Protein AF-A0A5S6Q7Q4-F1 (afdb_monomer_lite)

Structure (mmCIF, N/CA/C/O backbone):
data_AF-A0A5S6Q7Q4-F1
#
_entry.id   AF-A0A5S6Q7Q4-F1
#
loop_
_atom_site.group_PDB
_atom_site.id
_atom_site.type_symbol
_atom_site.label_atom_id
_atom_site.label_alt_id
_atom_site.label_comp_id
_atom_site.label_asym_id
_atom_site.label_entity_id
_atom_site.label_seq_id
_atom_site.pdbx_PDB_ins_code
_atom_site.Cartn_x
_atom_site.Cartn_y
_atom_site.Cartn_z
_atom_site.occupancy
_atom_site.B_iso_or_equiv
_atom_site.auth_seq_id
_atom_site.auth_comp_id
_atom_site.auth_asym_id
_atom_site.auth_atom_id
_atom_site.pdbx_PDB_model_num
ATOM 1 N N . MET A 1 1 ? -24.186 -14.825 -3.929 1.00 63.34 1 MET A N 1
ATOM 2 C CA . MET A 1 1 ? -23.427 -14.057 -2.918 1.00 63.34 1 MET A CA 1
ATOM 3 C C . MET A 1 1 ? -23.722 -12.587 -3.146 1.00 63.34 1 MET A C 1
ATOM 5 O O . MET A 1 1 ? -23.892 -12.239 -4.309 1.00 63.34 1 MET A O 1
ATOM 9 N N . PRO A 1 2 ? -23.831 -11.762 -2.094 1.00 78.62 2 PRO A N 1
ATOM 10 C CA . PRO A 1 2 ? -23.872 -10.313 -2.265 1.00 78.62 2 PRO A CA 1
ATOM 11 C C . PRO A 1 2 ? -22.585 -9.829 -2.940 1.00 78.62 2 PRO A C 1
ATOM 13 O O . PRO A 1 2 ? -21.541 -10.480 -2.821 1.00 78.62 2 PRO A O 1
ATOM 16 N N . ASP A 1 3 ? -22.673 -8.709 -3.651 1.00 76.44 3 ASP A N 1
ATOM 17 C CA . ASP A 1 3 ? -21.505 -8.102 -4.279 1.00 76.44 3 ASP A CA 1
ATOM 18 C C . ASP A 1 3 ? -20.450 -7.745 -3.222 1.00 76.44 3 ASP A C 1
ATOM 20 O O . ASP A 1 3 ? -20.797 -7.302 -2.118 1.00 76.44 3 ASP A O 1
ATOM 24 N N . PRO A 1 4 ? -19.155 -7.952 -3.520 1.00 81.62 4 PRO A N 1
ATOM 25 C CA . PRO A 1 4 ? -18.103 -7.597 -2.588 1.00 81.62 4 PRO A CA 1
ATOM 26 C C . PRO A 1 4 ? -18.092 -6.076 -2.368 1.00 81.62 4 PRO A C 1
ATOM 28 O O . PRO A 1 4 ? -18.316 -5.314 -3.311 1.00 81.62 4 PRO A O 1
ATOM 31 N N . PRO A 1 5 ? -17.760 -5.611 -1.149 1.00 83.50 5 PRO A N 1
ATOM 32 C CA . PRO A 1 5 ? -17.774 -4.185 -0.809 1.00 83.50 5 PRO A CA 1
ATOM 33 C C . PRO A 1 5 ? -16.762 -3.363 -1.619 1.00 83.50 5 PRO A C 1
ATOM 35 O O . PRO A 1 5 ? -16.881 -2.143 -1.708 1.00 83.50 5 PRO A O 1
ATOM 38 N N . ILE A 1 6 ? -15.766 -4.023 -2.217 1.00 89.88 6 ILE A N 1
ATOM 39 C CA . ILE A 1 6 ? -14.862 -3.429 -3.191 1.00 89.88 6 ILE A CA 1
ATOM 40 C C . ILE A 1 6 ? -14.497 -4.440 -4.277 1.00 89.88 6 ILE A C 1
ATOM 42 O O . ILE A 1 6 ? -14.261 -5.620 -4.014 1.00 89.88 6 ILE A O 1
ATOM 46 N N . THR A 1 7 ? -14.427 -3.960 -5.513 1.00 92.69 7 THR A N 1
ATOM 47 C CA . THR A 1 7 ? -14.045 -4.746 -6.687 1.00 92.69 7 THR A CA 1
ATOM 48 C C . THR A 1 7 ? -12.590 -4.494 -7.079 1.00 92.69 7 THR A C 1
ATOM 50 O O . THR A 1 7 ? -12.050 -3.406 -6.878 1.00 92.69 7 THR A O 1
ATOM 53 N N . ALA A 1 8 ? -11.957 -5.477 -7.726 1.00 91.81 8 ALA A N 1
ATOM 54 C CA 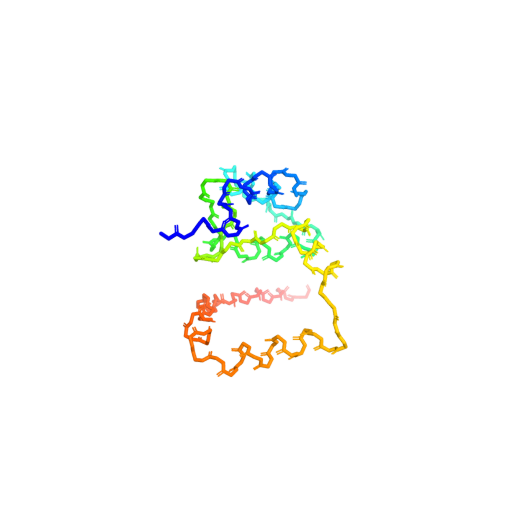. ALA A 1 8 ? -10.597 -5.321 -8.255 1.00 91.81 8 ALA A CA 1
ATOM 55 C C . ALA A 1 8 ? -10.475 -4.144 -9.241 1.00 91.81 8 ALA A C 1
ATOM 57 O O . ALA A 1 8 ? -9.444 -3.485 -9.290 1.00 91.81 8 ALA A O 1
ATOM 58 N N . ARG A 1 9 ? -11.546 -3.838 -9.987 1.00 94.50 9 ARG A N 1
ATOM 59 C CA . ARG A 1 9 ? -11.593 -2.682 -10.889 1.00 94.50 9 ARG A CA 1
ATOM 60 C C . ARG A 1 9 ? -11.474 -1.362 -10.127 1.00 94.50 9 ARG A C 1
ATOM 62 O O . ARG A 1 9 ? -10.659 -0.533 -10.495 1.00 94.50 9 ARG A O 1
ATOM 69 N N . GLN A 1 10 ? -12.220 -1.203 -9.033 1.00 94.50 10 GLN A N 1
ATOM 70 C CA . GLN A 1 10 ? -12.115 -0.004 -8.195 1.00 94.50 10 GLN A CA 1
ATOM 71 C C . GLN A 1 10 ? -10.708 0.159 -7.610 1.00 94.50 10 GLN A C 1
ATOM 73 O O . GLN A 1 10 ? -10.203 1.274 -7.532 1.00 94.50 10 GLN A O 1
ATOM 78 N N . ILE A 1 11 ? -10.055 -0.943 -7.228 1.00 95.00 11 ILE A N 1
ATOM 79 C CA . ILE A 1 11 ? -8.670 -0.900 -6.743 1.00 95.00 11 ILE A CA 1
ATOM 80 C C . ILE A 1 11 ? -7.716 -0.476 -7.861 1.00 95.00 11 ILE A C 1
ATOM 82 O O . ILE A 1 11 ? -6.856 0.366 -7.619 1.00 95.00 11 ILE A O 1
ATOM 86 N N . ALA A 1 12 ? -7.870 -1.017 -9.070 1.00 95.50 12 ALA A N 1
ATOM 87 C CA . ALA A 1 12 ? -7.070 -0.629 -10.229 1.00 95.50 12 ALA A CA 1
ATOM 88 C C . ALA A 1 12 ? -7.206 0.871 -10.539 1.00 95.50 12 ALA A C 1
ATOM 90 O O . ALA A 1 12 ? -6.200 1.569 -10.625 1.00 95.50 12 ALA A O 1
ATOM 91 N N . ASP A 1 13 ? -8.438 1.386 -10.587 1.00 96.12 13 ASP A N 1
ATOM 92 C CA . ASP A 1 13 ? -8.704 2.805 -10.853 1.00 96.12 13 ASP A CA 1
ATOM 93 C C . ASP A 1 13 ? -8.062 3.713 -9.784 1.00 96.12 13 ASP A C 1
ATOM 95 O O . ASP A 1 13 ? -7.559 4.797 -10.085 1.00 96.12 13 ASP A O 1
ATOM 99 N N . LEU A 1 14 ? -8.065 3.275 -8.519 1.00 95.69 14 LEU A N 1
ATOM 100 C CA . LEU A 1 14 ? -7.430 3.988 -7.406 1.00 95.69 14 LEU A CA 1
ATOM 101 C C . LEU A 1 14 ? -5.905 3.833 -7.392 1.00 95.69 14 LEU A C 1
ATOM 103 O O . LEU A 1 14 ? -5.219 4.725 -6.902 1.00 95.69 14 LEU A O 1
ATOM 107 N N . THR A 1 15 ? -5.382 2.731 -7.927 1.00 96.00 15 THR A N 1
ATOM 108 C CA . THR A 1 15 ? -3.943 2.487 -8.101 1.00 96.00 15 THR A CA 1
ATOM 109 C C . THR A 1 15 ? -3.367 3.430 -9.152 1.00 96.00 15 THR A C 1
ATOM 111 O O . THR A 1 15 ? -2.308 4.006 -8.925 1.00 96.00 15 THR A O 1
ATOM 114 N N . ASP A 1 16 ? -4.088 3.666 -10.251 1.00 94.88 16 ASP A N 1
ATOM 115 C CA . ASP A 1 16 ? -3.679 4.621 -11.292 1.00 94.88 16 ASP A CA 1
ATOM 116 C C . ASP A 1 16 ? -3.646 6.070 -10.796 1.00 94.88 16 ASP A C 1
ATOM 118 O O . ASP A 1 16 ? -2.833 6.875 -11.246 1.00 94.88 16 ASP A O 1
ATOM 122 N N . GLN A 1 17 ? -4.520 6.403 -9.848 1.00 94.50 17 GLN A N 1
ATOM 123 C CA . GLN A 1 17 ? -4.556 7.720 -9.209 1.00 94.50 17 GLN A CA 1
ATOM 124 C C . GLN A 1 17 ? -3.505 7.869 -8.097 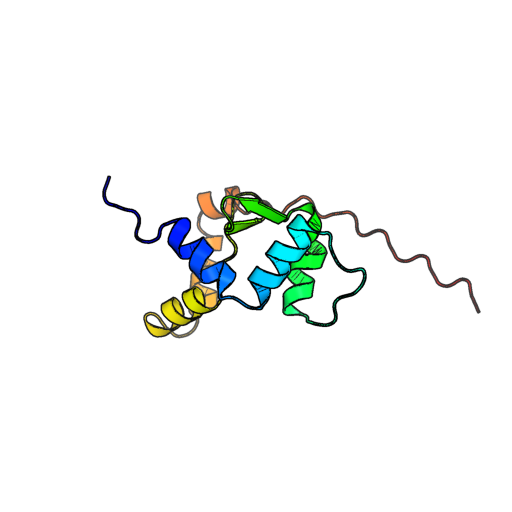1.00 94.50 17 GLN A C 1
ATOM 126 O O . GLN A 1 17 ? -3.253 8.986 -7.643 1.00 94.50 17 GLN A O 1
ATOM 131 N N . ASP A 1 18 ? -2.912 6.769 -7.626 1.00 95.31 18 ASP A N 1
ATOM 132 C CA . ASP A 1 18 ? -1.937 6.776 -6.541 1.00 95.31 18 ASP A CA 1
ATOM 133 C C . ASP A 1 18 ? -0.526 7.053 -7.095 1.00 95.31 18 ASP A C 1
ATOM 135 O O . ASP A 1 18 ? -0.000 6.258 -7.877 1.00 95.31 18 ASP A O 1
ATOM 139 N N . PRO A 1 19 ? 0.140 8.151 -6.691 1.00 93.00 19 PRO A N 1
ATOM 140 C CA . PRO A 1 19 ? 1.427 8.543 -7.265 1.00 93.00 19 PRO A CA 1
ATOM 141 C C . PRO A 1 19 ? 2.557 7.546 -6.975 1.00 93.00 19 PRO A C 1
ATOM 143 O O . PRO A 1 19 ? 3.533 7.491 -7.727 1.00 93.00 19 PRO A O 1
ATOM 146 N N . ILE A 1 20 ? 2.454 6.771 -5.893 1.00 93.62 20 ILE A N 1
ATOM 147 C CA . ILE A 1 20 ? 3.445 5.767 -5.506 1.00 93.62 20 ILE A CA 1
ATOM 148 C C . ILE A 1 20 ? 3.163 4.485 -6.278 1.00 93.62 20 ILE A C 1
ATOM 150 O O . ILE A 1 20 ? 4.047 3.982 -6.975 1.00 93.62 20 ILE A O 1
ATOM 154 N N . LEU A 1 21 ? 1.933 3.971 -6.198 1.00 94.31 21 LEU A N 1
ATOM 155 C CA . LEU A 1 21 ? 1.600 2.697 -6.828 1.00 94.31 21 LEU A CA 1
ATOM 156 C C . LEU A 1 21 ? 1.634 2.781 -8.355 1.00 94.31 21 LEU A C 1
ATOM 158 O O . LEU A 1 21 ? 2.125 1.845 -8.974 1.00 94.31 21 LEU A O 1
ATOM 162 N N . TYR A 1 22 ? 1.252 3.909 -8.958 1.00 94.12 22 TYR A N 1
ATOM 163 C CA . TYR A 1 22 ? 1.409 4.136 -10.397 1.00 94.12 22 TYR A CA 1
ATOM 164 C C . TYR A 1 22 ? 2.880 4.075 -10.855 1.00 94.12 22 TYR A C 1
ATOM 166 O O . TYR A 1 22 ? 3.203 3.606 -11.950 1.00 94.12 22 TYR A O 1
ATOM 174 N N . ARG A 1 23 ? 3.826 4.538 -10.029 1.00 93.75 23 ARG A N 1
ATOM 175 C CA . ARG A 1 23 ? 5.261 4.393 -10.339 1.00 93.75 23 ARG A CA 1
ATOM 176 C C . ARG A 1 23 ? 5.701 2.941 -10.219 1.00 93.75 23 ARG A C 1
ATOM 178 O O . ARG A 1 23 ? 6.405 2.448 -11.096 1.00 93.75 23 ARG A O 1
ATOM 185 N N . VAL A 1 24 ? 5.250 2.256 -9.169 1.00 93.44 24 VAL A N 1
ATOM 186 C CA . VAL A 1 24 ? 5.536 0.833 -8.953 1.00 93.44 24 VAL A CA 1
ATOM 187 C C . VAL A 1 24 ? 4.983 -0.017 -10.099 1.00 93.44 24 VAL A C 1
ATOM 189 O O . VAL A 1 24 ? 5.702 -0.883 -10.591 1.00 93.44 24 VAL A O 1
ATOM 192 N N . THR A 1 25 ? 3.767 0.252 -10.591 1.00 94.25 25 THR A N 1
ATOM 193 C CA . THR A 1 25 ? 3.205 -0.475 -11.740 1.00 94.25 25 THR A CA 1
ATOM 194 C C . THR A 1 25 ? 4.046 -0.267 -12.997 1.00 94.25 25 THR A C 1
ATOM 196 O O . THR A 1 25 ? 4.399 -1.228 -13.680 1.00 94.25 25 THR A O 1
ATOM 199 N N . ASN A 1 26 ? 4.451 0.975 -13.273 1.00 93.19 26 ASN A N 1
ATOM 200 C CA . ASN A 1 26 ? 5.339 1.277 -14.393 1.00 93.19 26 ASN A CA 1
ATOM 201 C C . ASN A 1 26 ? 6.684 0.538 -14.302 1.00 93.19 26 ASN A C 1
ATOM 203 O O . ASN A 1 26 ? 7.151 0.015 -15.313 1.00 93.19 26 ASN A O 1
ATOM 207 N N . TRP A 1 27 ? 7.303 0.478 -13.121 1.00 93.06 27 TRP A N 1
ATOM 208 C CA . TRP A 1 27 ? 8.581 -0.217 -12.922 1.00 93.06 27 TRP A CA 1
ATOM 209 C C . TRP A 1 27 ? 8.464 -1.734 -13.000 1.00 93.06 27 TRP A C 1
ATOM 211 O O . TRP A 1 27 ? 9.347 -2.385 -13.545 1.00 93.06 27 TRP A O 1
ATOM 221 N N . LEU A 1 28 ? 7.362 -2.309 -12.531 1.00 90.38 28 LEU A N 1
ATOM 222 C CA . LEU A 1 28 ? 7.106 -3.742 -12.673 1.00 90.38 28 LEU A CA 1
ATOM 223 C C . LEU A 1 28 ? 6.951 -4.167 -14.142 1.00 90.38 28 LEU A C 1
ATOM 225 O O . LEU A 1 28 ? 7.299 -5.292 -14.483 1.00 90.38 28 LEU A O 1
ATOM 229 N N . ILE A 1 29 ? 6.475 -3.274 -15.017 1.00 89.38 29 ILE A N 1
ATOM 230 C CA . ILE A 1 29 ? 6.343 -3.544 -16.458 1.00 89.38 29 ILE A CA 1
ATOM 231 C C . ILE A 1 29 ? 7.649 -3.251 -17.212 1.00 89.38 29 ILE A C 1
ATOM 233 O O . ILE A 1 29 ? 8.042 -4.019 -18.086 1.00 89.38 29 ILE A O 1
ATOM 237 N N . LYS A 1 30 ? 8.307 -2.122 -16.918 1.00 91.31 30 LYS A N 1
ATOM 238 C CA . LYS A 1 30 ? 9.442 -1.599 -17.707 1.00 91.31 30 LYS A CA 1
ATOM 239 C C . LYS A 1 30 ? 10.818 -1.945 -17.133 1.00 91.31 30 LYS A C 1
ATOM 241 O O . LYS A 1 30 ? 11.816 -1.782 -17.827 1.00 91.31 30 LYS A O 1
ATOM 246 N N . GLY A 1 31 ? 10.875 -2.390 -15.883 1.00 90.19 31 GLY A N 1
ATOM 247 C CA . GLY A 1 31 ? 12.102 -2.588 -15.120 1.00 90.19 31 GLY A CA 1
ATOM 248 C C . GLY A 1 31 ? 12.282 -1.552 -14.007 1.00 90.19 31 GLY A C 1
ATOM 249 O O . GLY A 1 31 ? 11.839 -0.402 -14.101 1.00 90.19 31 GLY A O 1
ATOM 250 N N . TRP A 1 32 ? 12.945 -1.982 -12.933 1.00 91.19 32 TRP A N 1
ATOM 251 C CA . TRP A 1 32 ? 13.210 -1.164 -11.753 1.00 91.19 32 TRP A CA 1
ATOM 252 C C . TRP A 1 32 ? 14.429 -0.249 -11.947 1.00 91.19 32 TRP A C 1
ATOM 254 O O . TRP A 1 32 ? 15.399 -0.645 -12.593 1.00 91.19 32 TRP A O 1
ATOM 264 N N . PRO A 1 33 ? 14.422 0.963 -11.363 1.00 90.06 33 PRO A N 1
ATOM 265 C CA . PRO A 1 33 ? 15.571 1.860 -11.397 1.00 90.06 33 PRO A CA 1
ATOM 266 C C . PRO A 1 33 ? 16.709 1.365 -10.492 1.00 90.06 33 PRO A C 1
ATOM 268 O O . PRO A 1 33 ? 16.484 0.690 -9.485 1.00 90.06 33 PRO A O 1
ATOM 271 N N . SER A 1 34 ? 17.940 1.774 -10.808 1.00 86.00 34 SER A N 1
ATOM 272 C CA . SER A 1 34 ? 19.145 1.393 -10.055 1.00 86.00 34 SER A CA 1
ATOM 273 C C . SER A 1 34 ? 19.259 2.071 -8.685 1.00 86.00 34 SER A C 1
ATOM 275 O O . SER A 1 34 ? 19.978 1.584 -7.816 1.00 86.00 34 SER A O 1
ATOM 277 N N . LYS A 1 35 ? 18.577 3.207 -8.482 1.00 85.12 35 LYS A N 1
ATOM 278 C CA . LYS A 1 35 ? 18.579 3.963 -7.224 1.00 85.12 35 LYS A CA 1
ATOM 279 C C . LYS A 1 35 ? 17.229 4.647 -6.999 1.00 85.12 35 LYS A C 1
ATOM 281 O O . LYS A 1 35 ? 16.633 5.159 -7.943 1.00 85.12 35 LYS A O 1
ATOM 286 N N . ILE A 1 36 ? 16.771 4.661 -5.746 1.00 86.81 36 ILE A N 1
ATOM 287 C CA . ILE A 1 36 ? 15.542 5.329 -5.301 1.00 86.81 36 ILE A CA 1
ATOM 288 C C . ILE A 1 36 ? 15.831 6.097 -4.013 1.00 86.81 36 ILE A C 1
ATOM 290 O O . ILE A 1 36 ? 16.353 5.520 -3.059 1.00 86.81 36 ILE A O 1
ATOM 294 N N . ASP A 1 37 ? 15.441 7.371 -3.978 1.00 79.31 37 ASP A N 1
ATOM 295 C CA . ASP A 1 37 ? 15.695 8.253 -2.833 1.00 79.31 37 ASP A CA 1
ATOM 296 C C . ASP A 1 37 ? 14.511 8.323 -1.842 1.00 79.31 37 ASP A C 1
ATOM 298 O O . ASP A 1 37 ? 14.702 8.610 -0.663 1.00 79.31 37 ASP A O 1
ATOM 302 N N . SER A 1 38 ? 13.279 8.019 -2.273 1.00 85.00 38 SER A N 1
ATOM 303 C CA . SER A 1 38 ? 12.085 8.073 -1.412 1.00 85.00 38 SER A CA 1
ATOM 304 C C . SER A 1 38 ? 11.932 6.817 -0.545 1.00 85.00 38 SER A C 1
ATOM 306 O O . SER A 1 38 ? 11.844 5.704 -1.068 1.00 85.00 38 SER A O 1
ATOM 308 N N . ASN A 1 39 ? 11.806 6.992 0.776 1.00 81.69 39 ASN A N 1
ATOM 309 C CA . ASN A 1 39 ? 11.685 5.880 1.731 1.00 81.69 39 ASN A CA 1
ATOM 310 C C . ASN A 1 39 ? 10.443 4.995 1.484 1.00 81.69 39 ASN A C 1
ATOM 312 O O . ASN A 1 39 ? 10.494 3.775 1.620 1.00 81.69 39 ASN A O 1
ATOM 316 N N . GLU A 1 40 ? 9.337 5.598 1.050 1.00 82.31 40 GLU A N 1
ATOM 317 C CA . GLU A 1 40 ? 8.091 4.889 0.732 1.00 82.31 40 GLU A CA 1
ATOM 318 C C . GLU A 1 40 ? 8.271 3.940 -0.463 1.00 82.31 40 GLU A C 1
ATOM 320 O O . GLU A 1 40 ? 7.898 2.770 -0.400 1.00 82.31 40 GLU A O 1
ATOM 325 N N . LEU A 1 41 ? 8.928 4.416 -1.526 1.00 86.56 41 LEU A N 1
ATOM 326 C CA . LEU A 1 41 ? 9.223 3.630 -2.728 1.00 86.56 41 LEU A CA 1
ATOM 327 C C . LEU A 1 41 ? 10.325 2.592 -2.482 1.00 86.56 41 LEU A C 1
ATOM 329 O O . LEU A 1 41 ? 10.313 1.525 -3.096 1.00 86.56 41 LEU A O 1
ATOM 333 N N . LYS A 1 42 ? 11.242 2.866 -1.547 1.00 87.00 42 LYS A N 1
ATOM 334 C CA . LYS A 1 42 ? 12.300 1.933 -1.139 1.00 87.00 42 LYS A CA 1
ATOM 335 C C . LYS A 1 42 ? 11.727 0.615 -0.612 1.00 87.00 42 LYS A C 1
ATOM 337 O O . LYS A 1 42 ? 12.264 -0.443 -0.927 1.00 87.00 42 LYS A O 1
ATOM 342 N N . THR A 1 43 ? 10.605 0.671 0.110 1.00 86.00 43 THR A N 1
ATOM 343 C CA . THR A 1 43 ? 9.912 -0.527 0.619 1.00 86.00 43 THR A CA 1
ATOM 344 C C . THR A 1 43 ? 9.483 -1.459 -0.516 1.00 86.00 43 THR A C 1
ATOM 346 O O . THR A 1 43 ? 9.654 -2.673 -0.416 1.00 86.00 43 THR A O 1
ATOM 349 N N . PHE A 1 44 ? 8.973 -0.898 -1.616 1.00 89.81 44 PHE A N 1
ATOM 350 C CA . PHE A 1 44 ? 8.578 -1.674 -2.791 1.00 89.81 44 PHE A CA 1
ATOM 351 C C . PHE A 1 44 ? 9.793 -2.168 -3.585 1.00 89.81 44 PHE A C 1
ATOM 353 O O . PHE A 1 44 ? 9.818 -3.315 -4.013 1.00 89.81 44 PHE A O 1
ATOM 360 N N . TRP A 1 45 ? 10.831 -1.343 -3.731 1.00 86.75 45 TRP A N 1
ATOM 361 C CA . TRP A 1 45 ? 12.041 -1.701 -4.478 1.00 86.75 45 TRP A CA 1
ATOM 362 C C . TRP A 1 45 ? 12.839 -2.837 -3.846 1.00 86.75 45 TRP A C 1
ATOM 364 O O . TRP A 1 45 ? 13.233 -3.767 -4.549 1.00 86.75 45 TRP A O 1
ATOM 374 N N . CYS A 1 46 ? 13.007 -2.830 -2.520 1.00 85.50 46 CYS A N 1
ATOM 375 C CA . CYS A 1 46 ? 13.667 -3.928 -1.807 1.00 85.50 46 CYS A CA 1
ATOM 376 C C . CYS A 1 46 ? 12.940 -5.271 -1.979 1.00 85.50 46 CYS A C 1
ATOM 378 O O . CYS A 1 46 ? 13.564 -6.317 -1.842 1.00 85.50 46 CYS A O 1
ATOM 380 N N . ARG A 1 47 ? 11.638 -5.243 -2.288 1.00 85.44 47 ARG A N 1
ATOM 381 C CA . ARG A 1 47 ? 10.788 -6.423 -2.505 1.00 85.44 47 ARG A CA 1
ATOM 382 C C . ARG A 1 47 ? 10.372 -6.585 -3.967 1.00 85.44 47 ARG A C 1
ATOM 384 O O . ARG A 1 47 ? 9.422 -7.299 -4.263 1.00 85.44 47 ARG A O 1
ATOM 391 N N . SER A 1 48 ? 11.077 -5.931 -4.886 1.00 85.75 48 SER A N 1
ATOM 392 C CA . SER A 1 48 ? 10.754 -5.886 -6.318 1.00 85.75 48 SER A CA 1
ATOM 393 C C . SER A 1 48 ? 10.526 -7.263 -6.943 1.00 85.75 48 SER A C 1
ATOM 395 O O . SER A 1 48 ? 9.583 -7.425 -7.711 1.00 85.75 48 SER A O 1
ATOM 397 N N . ASN A 1 49 ? 11.335 -8.255 -6.564 1.00 85.56 49 ASN A N 1
ATOM 398 C CA . ASN A 1 49 ? 11.238 -9.637 -7.051 1.00 85.56 49 ASN A CA 1
ATOM 399 C C . ASN A 1 49 ? 10.000 -10.400 -6.548 1.00 85.56 49 ASN A C 1
ATOM 401 O O . ASN A 1 49 ? 9.670 -11.456 -7.076 1.00 85.56 49 ASN A O 1
ATOM 405 N N . GLU A 1 50 ? 9.331 -9.897 -5.514 1.00 88.94 50 GLU A N 1
ATOM 406 C CA . GLU A 1 50 ? 8.152 -10.520 -4.898 1.00 88.94 50 GLU A CA 1
ATOM 407 C C . GLU A 1 50 ? 6.852 -9.798 -5.269 1.00 88.94 50 GLU A C 1
ATOM 409 O O . GLU A 1 50 ? 5.749 -10.241 -4.923 1.00 88.94 50 GLU A O 1
ATOM 414 N N . LEU A 1 51 ? 6.981 -8.654 -5.937 1.00 91.12 51 LEU A N 1
ATOM 415 C CA . LEU A 1 51 ? 5.864 -7.856 -6.396 1.00 91.12 51 LEU A CA 1
ATOM 416 C C . LEU A 1 51 ? 5.416 -8.332 -7.775 1.00 91.12 51 LEU A C 1
ATOM 418 O O . LEU A 1 51 ? 6.217 -8.661 -8.646 1.00 91.12 51 LEU A O 1
ATOM 422 N N . SER A 1 52 ? 4.107 -8.336 -7.984 1.00 92.00 52 SER A N 1
ATOM 423 C CA . SER A 1 52 ? 3.498 -8.650 -9.273 1.00 92.00 52 SER A CA 1
ATOM 424 C C . SER A 1 52 ? 2.339 -7.704 -9.556 1.00 92.00 52 SER A C 1
ATOM 426 O O . SER A 1 52 ? 1.842 -7.015 -8.665 1.00 92.00 52 SER A O 1
ATOM 428 N N . ILE A 1 53 ? 1.914 -7.647 -10.816 1.00 93.12 53 ILE A N 1
ATOM 429 C CA . ILE A 1 53 ? 0.710 -6.919 -11.217 1.00 93.12 53 ILE A CA 1
ATOM 430 C C . ILE A 1 53 ? -0.296 -7.918 -11.760 1.00 93.12 53 ILE A C 1
ATOM 432 O O . ILE A 1 53 ? 0.031 -8.733 -12.620 1.00 93.12 53 ILE A O 1
ATOM 436 N N . HIS A 1 54 ? -1.547 -7.791 -11.329 1.00 91.62 54 HIS A N 1
ATOM 437 C CA . HIS A 1 54 ? -2.661 -8.497 -11.946 1.00 91.62 54 HIS A CA 1
ATOM 438 C C . HIS A 1 54 ? -3.851 -7.556 -12.124 1.00 91.62 54 HIS A C 1
ATOM 440 O O . HIS 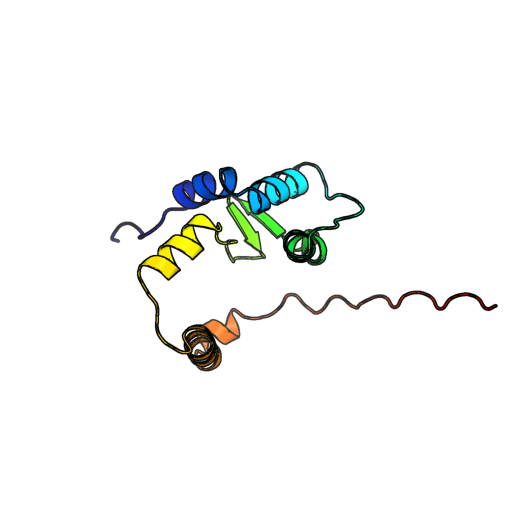A 1 54 ? -4.331 -6.974 -11.155 1.00 91.62 54 HIS A O 1
ATOM 446 N N . LYS A 1 55 ? -4.339 -7.403 -13.365 1.00 90.25 55 LYS A N 1
ATOM 447 C CA . LYS A 1 55 ? -5.427 -6.463 -13.717 1.00 90.25 55 LYS A CA 1
ATOM 448 C C . LYS A 1 55 ? -5.190 -5.055 -13.149 1.00 90.25 55 LYS A C 1
ATOM 450 O O . LYS A 1 55 ? -6.083 -4.466 -12.551 1.00 90.25 55 LYS A O 1
ATOM 455 N N . ASN A 1 56 ? -3.958 -4.567 -13.292 1.00 92.56 56 ASN A N 1
ATOM 456 C CA . ASN A 1 56 ? -3.494 -3.277 -12.775 1.00 92.56 56 ASN A CA 1
ATOM 457 C C . ASN A 1 56 ? -3.578 -3.100 -11.242 1.00 92.56 56 ASN A C 1
ATOM 459 O O . ASN A 1 56 ? -3.415 -2.004 -10.722 1.00 92.56 56 ASN A O 1
ATOM 463 N N . CYS A 1 57 ? -3.785 -4.186 -10.495 1.00 93.44 57 CYS A N 1
ATOM 464 C CA . CYS A 1 57 ? -3.617 -4.204 -9.048 1.00 93.44 57 CYS A CA 1
ATOM 465 C C . CYS A 1 57 ? -2.185 -4.631 -8.719 1.00 93.44 57 CYS A C 1
ATOM 467 O O . CYS A 1 57 ? -1.723 -5.669 -9.204 1.00 93.44 57 CYS A O 1
ATOM 469 N N . VAL A 1 58 ? -1.500 -3.857 -7.878 1.00 94.25 58 VAL A N 1
ATOM 470 C CA . VAL A 1 58 ? -0.186 -4.236 -7.345 1.00 94.25 58 VAL A CA 1
ATOM 471 C C . VAL A 1 58 ? -0.379 -5.284 -6.255 1.00 94.25 58 VAL A C 1
ATOM 473 O O . VAL A 1 58 ? -1.151 -5.088 -5.314 1.00 94.25 58 VAL A O 1
ATOM 476 N N . LEU A 1 59 ? 0.333 -6.396 -6.386 1.00 92.56 59 LEU A N 1
ATOM 477 C CA . LEU A 1 59 ? 0.280 -7.539 -5.489 1.00 92.56 59 LEU A CA 1
ATOM 478 C C . LEU A 1 59 ? 1.649 -7.798 -4.866 1.00 92.56 59 LEU A C 1
ATOM 480 O O . LEU A 1 59 ? 2.675 -7.700 -5.534 1.00 92.56 59 LEU A O 1
ATOM 484 N N . TRP A 1 60 ? 1.644 -8.212 -3.605 1.00 89.50 60 TRP A N 1
ATOM 485 C CA . TRP A 1 60 ? 2.773 -8.834 -2.926 1.00 89.50 60 TRP A CA 1
ATOM 486 C C . TRP A 1 60 ? 2.375 -10.265 -2.553 1.00 89.50 60 TRP A C 1
ATOM 488 O O . TRP A 1 60 ? 1.572 -10.484 -1.638 1.00 89.50 60 TRP A O 1
ATOM 498 N N . GLY A 1 61 ? 2.841 -11.242 -3.335 1.00 84.19 61 GLY A N 1
ATOM 499 C CA . GLY A 1 61 ? 2.258 -12.586 -3.328 1.00 84.19 61 GLY A CA 1
ATOM 500 C C . GLY A 1 61 ? 0.749 -12.541 -3.617 1.00 84.19 61 GLY A C 1
ATOM 501 O O . GLY A 1 61 ? 0.330 -12.086 -4.676 1.00 84.19 61 GLY A O 1
ATOM 502 N N . CYS A 1 62 ? -0.078 -12.973 -2.658 1.00 80.69 62 CYS A N 1
ATOM 503 C CA . CYS A 1 62 ? -1.548 -12.939 -2.762 1.00 80.69 62 CYS A CA 1
ATOM 504 C C . CYS A 1 62 ? -2.196 -11.688 -2.130 1.00 80.69 62 CYS A C 1
ATOM 506 O O . CYS A 1 62 ? -3.419 -11.618 -2.020 1.00 80.69 62 CYS A O 1
ATOM 508 N N . ARG A 1 63 ? -1.404 -10.718 -1.655 1.00 86.31 63 ARG A N 1
ATOM 509 C CA . ARG A 1 63 ? -1.896 -9.529 -0.938 1.00 86.31 63 ARG A CA 1
ATOM 510 C C . ARG A 1 63 ? -1.927 -8.326 -1.868 1.00 86.31 63 ARG A C 1
ATOM 512 O O . ARG A 1 63 ? -0.942 -8.057 -2.542 1.00 86.31 63 ARG A O 1
ATOM 519 N N . VAL A 1 64 ? -3.020 -7.572 -1.863 1.00 91.31 64 VAL A N 1
ATOM 520 C CA . VAL A 1 64 ? -3.149 -6.342 -2.656 1.00 91.31 64 VAL A CA 1
ATOM 521 C C . VAL A 1 64 ? -2.516 -5.167 -1.912 1.00 91.31 64 VAL A C 1
ATOM 523 O O . VAL A 1 64 ? -2.806 -4.943 -0.736 1.00 91.31 64 VAL A O 1
ATOM 526 N N . ALA A 1 65 ? -1.666 -4.399 -2.593 1.00 92.44 65 ALA A N 1
ATOM 527 C CA . ALA A 1 65 ? -1.186 -3.125 -2.078 1.00 92.44 65 ALA A CA 1
ATOM 528 C C . ALA A 1 65 ? -2.339 -2.112 -2.088 1.00 92.44 65 ALA A C 1
ATOM 530 O O . ALA A 1 65 ? -2.928 -1.835 -3.129 1.00 92.44 65 ALA A O 1
ATOM 531 N N . VAL A 1 66 ? -2.678 -1.578 -0.915 1.00 92.88 66 VAL A N 1
ATOM 532 C CA . VAL A 1 66 ? -3.833 -0.688 -0.744 1.00 92.88 66 VAL A CA 1
ATOM 533 C C . VAL A 1 66 ? -3.461 0.755 -1.133 1.00 92.88 66 VAL A C 1
ATOM 535 O O . VAL A 1 66 ? -2.552 1.308 -0.499 1.00 92.88 66 VAL A O 1
ATOM 538 N N . PRO A 1 67 ? -4.161 1.389 -2.099 1.00 95.25 67 PRO A N 1
ATOM 539 C CA . PRO A 1 67 ? -3.967 2.796 -2.459 1.00 95.25 67 PRO A CA 1
ATOM 540 C C . PRO A 1 67 ? -4.186 3.757 -1.286 1.00 95.25 67 PRO A C 1
ATOM 542 O O . PRO A 1 67 ? -5.052 3.532 -0.432 1.00 95.25 67 PRO A O 1
ATOM 545 N N . VAL A 1 68 ? -3.452 4.873 -1.261 1.00 92.25 68 VAL A N 1
ATOM 546 C CA . VAL A 1 68 ? -3.502 5.862 -0.169 1.00 92.25 68 VAL A CA 1
ATOM 547 C C . VAL A 1 68 ? -4.911 6.398 0.067 1.00 92.25 68 VAL A C 1
ATOM 549 O O . VAL A 1 68 ? -5.356 6.489 1.208 1.00 92.25 68 VAL A O 1
ATOM 552 N N . ARG A 1 69 ? -5.668 6.650 -1.007 1.00 92.06 69 ARG A N 1
ATOM 553 C CA . ARG A 1 69 ? -7.042 7.159 -0.922 1.00 92.06 69 ARG A CA 1
ATOM 554 C C . ARG A 1 69 ? -7.961 6.217 -0.145 1.00 92.06 69 ARG A C 1
ATOM 556 O O . ARG A 1 69 ? -8.802 6.687 0.615 1.00 92.06 69 ARG A O 1
ATOM 563 N N . MET A 1 70 ? -7.777 4.904 -0.288 1.00 92.38 70 MET A N 1
ATOM 564 C CA . MET A 1 70 ? -8.548 3.921 0.478 1.00 92.38 70 MET A CA 1
ATOM 565 C C . MET A 1 70 ? -8.159 3.922 1.954 1.00 92.38 70 MET A C 1
ATOM 567 O O . MET A 1 70 ? -9.039 3.860 2.808 1.00 92.38 70 MET A O 1
ATOM 571 N N . LYS A 1 71 ? -6.859 4.035 2.259 1.00 88.88 71 LYS A N 1
ATOM 572 C CA . LYS A 1 71 ? -6.377 4.142 3.644 1.00 88.88 71 LYS A CA 1
ATOM 573 C C . LYS A 1 71 ? -6.956 5.382 4.324 1.00 88.88 71 LYS A C 1
ATOM 575 O O . LYS A 1 71 ? -7.542 5.268 5.393 1.00 88.88 71 LYS A O 1
ATOM 580 N N . CYS A 1 72 ? -6.870 6.541 3.669 1.00 88.06 72 CYS A N 1
ATOM 581 C CA . CYS A 1 72 ? -7.427 7.792 4.180 1.00 88.06 72 CYS A CA 1
ATOM 582 C C . CYS A 1 72 ? -8.937 7.701 4.411 1.00 88.06 72 CYS A C 1
ATOM 584 O O . CYS A 1 72 ? -9.422 8.155 5.443 1.00 88.06 72 CYS A O 1
ATOM 586 N N . LEU A 1 73 ? -9.676 7.090 3.480 1.00 88.81 73 LEU A N 1
ATOM 587 C CA . LEU A 1 73 ? -11.117 6.912 3.626 1.00 88.81 73 LEU A CA 1
ATOM 588 C C . LEU A 1 73 ? -11.450 6.052 4.852 1.00 88.81 73 LEU A C 1
ATOM 590 O O . LEU A 1 73 ? -12.294 6.445 5.653 1.00 88.81 73 LEU A O 1
ATOM 594 N N . ALA A 1 74 ? -10.750 4.932 5.043 1.00 87.19 74 ALA A N 1
ATOM 595 C CA . ALA A 1 74 ? -10.932 4.086 6.220 1.00 87.19 74 ALA A CA 1
ATOM 596 C C . ALA A 1 74 ? -10.653 4.859 7.522 1.00 87.19 74 ALA A C 1
ATOM 598 O O . ALA A 1 74 ? -11.494 4.859 8.420 1.00 87.19 74 ALA A O 1
ATOM 599 N N . CYS A 1 75 ? -9.540 5.600 7.582 1.00 85.88 75 CYS A N 1
ATOM 600 C CA . CYS A 1 75 ? -9.194 6.449 8.727 1.00 85.88 75 CYS A CA 1
ATOM 601 C C . CYS A 1 75 ? -10.191 7.596 8.973 1.00 85.88 75 CYS A C 1
ATOM 603 O O . CYS A 1 75 ? -10.284 8.084 10.094 1.00 85.88 75 CYS A O 1
ATOM 605 N N . SER A 1 76 ? -10.926 8.048 7.950 1.00 89.06 76 SER A N 1
ATOM 606 C CA . SER A 1 76 ? -11.927 9.117 8.096 1.00 89.06 76 SER A CA 1
ATOM 607 C C . SER A 1 76 ? -13.229 8.649 8.748 1.00 89.06 76 SER A C 1
ATOM 609 O O . SER A 1 76 ? -13.933 9.454 9.353 1.00 89.06 76 SER A O 1
ATOM 611 N N . TYR A 1 77 ? -13.545 7.356 8.636 1.00 88.06 77 TYR A N 1
ATOM 612 C CA . TYR A 1 77 ? -14.766 6.778 9.197 1.00 88.06 77 TYR A CA 1
ATOM 613 C C . TYR A 1 77 ? -14.539 6.064 10.521 1.00 88.06 77 TYR A C 1
ATOM 615 O O . TYR A 1 77 ? -15.471 5.944 11.314 1.00 88.06 77 TYR A O 1
ATOM 623 N N . VAL A 1 78 ? -13.330 5.549 10.748 1.00 87.38 78 VAL A N 1
ATOM 624 C CA . VAL A 1 78 ? -13.050 4.690 11.891 1.00 87.38 78 VAL A CA 1
ATOM 625 C C . VAL A 1 78 ? -11.759 5.133 12.559 1.00 87.38 78 VAL A C 1
ATOM 627 O O . VAL A 1 78 ? -10.692 5.122 11.948 1.00 87.38 78 VAL A O 1
ATOM 630 N N . TRP A 1 79 ? -11.869 5.527 13.826 1.00 89.00 79 TRP A N 1
ATOM 631 C CA . TRP A 1 79 ? -10.735 5.917 14.651 1.00 89.00 79 TRP A CA 1
ATOM 632 C C . TRP A 1 79 ? -11.029 5.648 16.125 1.00 89.00 79 TRP A C 1
ATOM 634 O O . TRP A 1 79 ? -12.126 5.931 16.609 1.00 89.00 79 TRP A O 1
ATOM 644 N N . TRP A 1 80 ? -10.032 5.134 16.842 1.00 92.88 80 TRP A N 1
ATOM 645 C CA . TRP A 1 80 ? -10.035 5.043 18.299 1.00 92.88 80 TRP A CA 1
ATOM 646 C C . TRP A 1 80 ? -8.595 5.070 18.848 1.00 92.88 80 TRP A C 1
ATOM 648 O O . TRP A 1 80 ? -7.648 4.760 18.114 1.00 92.88 80 TRP A O 1
ATOM 658 N N . PRO A 1 81 ? -8.381 5.454 20.125 1.00 95.06 81 PRO A N 1
ATOM 659 C CA . PRO A 1 81 ? -7.049 5.447 20.725 1.00 95.06 81 PRO A CA 1
ATOM 660 C C . PRO A 1 81 ? -6.425 4.051 20.663 1.00 95.06 81 PRO A C 1
ATOM 662 O O . PRO A 1 81 ? -7.073 3.084 21.043 1.00 95.06 81 PRO A O 1
ATOM 665 N N . LYS A 1 82 ? -5.152 3.963 20.251 1.00 90.62 82 LYS A N 1
ATOM 666 C CA . LYS A 1 82 ? -4.395 2.701 20.120 1.00 90.62 82 LYS A CA 1
ATOM 667 C C . LYS A 1 82 ? -4.921 1.729 19.047 1.00 90.62 82 LYS A C 1
ATOM 669 O O . LYS A 1 82 ? -4.567 0.558 19.088 1.00 90.62 82 LYS A O 1
ATOM 674 N N . MET A 1 83 ? -5.660 2.218 18.047 1.00 88.88 83 MET A N 1
ATOM 675 C CA . MET A 1 83 ? -6.161 1.418 16.918 1.00 88.88 83 MET A CA 1
ATOM 676 C C . MET A 1 83 ? -5.112 0.492 16.288 1.00 88.88 83 MET A C 1
ATOM 678 O O . MET A 1 83 ? -5.383 -0.694 16.127 1.00 88.88 83 MET A O 1
ATOM 682 N N . ASP A 1 84 ? -3.910 0.990 15.985 1.00 89.69 84 ASP A N 1
ATOM 683 C CA . ASP A 1 84 ? -2.852 0.153 15.403 1.00 89.69 84 ASP A CA 1
ATOM 684 C C . ASP A 1 84 ? -2.439 -0.990 16.342 1.00 89.69 84 ASP A C 1
ATOM 686 O O . ASP A 1 84 ? -2.304 -2.129 15.904 1.00 89.69 84 ASP A O 1
ATOM 690 N N . LEU A 1 85 ? -2.321 -0.720 17.649 1.00 92.62 85 LEU A N 1
ATOM 691 C CA . LEU A 1 85 ? -1.982 -1.740 18.647 1.00 92.62 85 LEU A CA 1
ATOM 692 C C . LEU A 1 85 ? -3.082 -2.797 18.772 1.00 92.62 85 LEU A C 1
ATOM 694 O O . LEU A 1 85 ? -2.778 -3.981 18.906 1.00 92.62 85 LEU A O 1
ATOM 698 N N . ASP A 1 86 ? -4.346 -2.383 18.709 1.00 93.69 86 ASP A N 1
ATOM 699 C CA . ASP A 1 86 ? -5.481 -3.301 18.780 1.00 93.69 86 ASP A CA 1
ATOM 700 C C . ASP A 1 86 ? -5.575 -4.167 17.518 1.00 93.69 86 ASP A C 1
ATOM 702 O O . ASP A 1 86 ? -5.789 -5.378 17.615 1.00 93.69 86 ASP A O 1
ATOM 706 N N . ILE A 1 87 ? -5.351 -3.580 16.335 1.00 90.44 87 ILE A N 1
ATOM 707 C CA . ILE A 1 87 ? -5.266 -4.320 15.069 1.00 90.44 87 ILE A CA 1
ATOM 708 C C . ILE A 1 87 ? -4.120 -5.330 15.138 1.00 90.44 87 ILE A C 1
ATOM 710 O O . ILE A 1 87 ? -4.310 -6.500 14.807 1.00 90.44 87 ILE A O 1
ATOM 714 N N . GLU A 1 88 ? -2.942 -4.914 15.602 1.00 92.81 88 GLU A N 1
ATOM 715 C CA . GLU A 1 88 ? -1.796 -5.805 15.764 1.00 92.81 88 GLU A CA 1
ATOM 716 C C . GLU A 1 88 ? -2.082 -6.942 16.749 1.00 92.81 88 GLU A C 1
ATOM 718 O O . GLU A 1 88 ? -1.750 -8.092 16.461 1.00 92.81 88 GLU A O 1
ATOM 723 N N . ALA A 1 89 ? -2.710 -6.660 17.893 1.00 94.88 89 ALA A N 1
ATOM 724 C CA . ALA A 1 89 ? -3.064 -7.668 18.890 1.00 94.88 89 ALA A CA 1
ATOM 725 C C . ALA A 1 89 ? -4.089 -8.680 18.350 1.00 94.88 89 ALA A C 1
ATOM 727 O O . ALA A 1 89 ? -3.938 -9.893 18.544 1.00 94.88 89 ALA A O 1
ATOM 728 N N . LEU A 1 90 ? -5.100 -8.202 17.620 1.00 93.62 90 LEU A N 1
ATOM 729 C CA . LEU A 1 90 ? -6.082 -9.048 16.948 1.00 93.62 90 LEU A CA 1
ATOM 730 C C . LEU A 1 90 ? -5.419 -9.943 15.894 1.00 93.62 90 LEU A C 1
ATOM 732 O O . LEU A 1 90 ? -5.604 -11.159 15.897 1.00 93.62 90 LEU A O 1
ATOM 736 N N . VAL A 1 91 ? -4.597 -9.365 15.015 1.00 91.38 91 VAL A N 1
ATOM 737 C CA . VAL A 1 91 ? -3.876 -10.122 13.983 1.00 91.38 91 VAL A CA 1
ATOM 738 C C . VAL A 1 91 ? -2.948 -11.154 14.623 1.00 91.38 91 VAL A C 1
ATOM 740 O O . VAL A 1 91 ? -2.896 -12.292 14.154 1.00 91.38 91 VAL A O 1
ATOM 743 N N . ARG A 1 92 ? -2.256 -10.797 15.714 1.00 90.62 92 ARG A N 1
ATOM 744 C CA . ARG A 1 92 ? -1.335 -11.677 16.454 1.00 90.62 92 ARG A CA 1
ATOM 745 C C . ARG A 1 92 ? -2.033 -12.886 17.072 1.00 90.62 92 ARG A C 1
ATOM 747 O O . ARG A 1 92 ? -1.448 -13.962 17.110 1.00 90.62 92 ARG A O 1
ATOM 754 N N . SER A 1 93 ? -3.265 -12.716 17.543 1.00 94.38 93 SER A N 1
ATOM 755 C CA . SER A 1 93 ? -4.051 -13.790 18.166 1.00 94.38 93 SER A CA 1
ATOM 756 C C . SER A 1 93 ? -4.818 -14.664 17.163 1.00 94.38 93 SER A C 1
ATOM 758 O O . SER A 1 93 ? -5.258 -15.757 17.516 1.00 94.38 93 SER A O 1
ATOM 760 N N . CYS A 1 94 ? -4.958 -14.235 15.906 1.00 92.56 94 CYS A N 1
ATOM 761 C CA . CYS A 1 94 ? -5.716 -14.964 14.891 1.00 92.56 94 CYS A CA 1
ATOM 762 C C . CYS A 1 94 ? -4.867 -16.019 14.158 1.00 92.56 94 CYS A C 1
ATOM 764 O O . CYS A 1 94 ? -4.000 -15.677 13.352 1.00 92.56 94 CYS A O 1
ATOM 766 N N . VAL A 1 95 ? -5.177 -17.309 14.355 1.00 90.25 95 VAL A N 1
ATOM 767 C CA . VAL A 1 95 ? -4.462 -18.447 13.733 1.00 90.25 95 VAL A CA 1
ATOM 768 C C . VAL A 1 95 ? -4.403 -18.332 12.206 1.00 90.25 95 VAL A C 1
ATOM 770 O O . VAL A 1 95 ? -3.327 -18.430 11.627 1.00 90.25 95 VAL A O 1
ATOM 773 N N . GLN A 1 96 ? -5.530 -18.036 11.551 1.00 87.44 96 GLN A N 1
ATOM 774 C CA . GLN A 1 96 ? -5.596 -17.907 10.088 1.00 87.44 96 GLN A CA 1
ATOM 775 C C . GLN A 1 96 ? -4.712 -16.765 9.572 1.00 87.44 96 GLN A C 1
ATOM 777 O O . GLN A 1 96 ? -4.011 -16.904 8.565 1.00 87.44 96 GLN A O 1
ATOM 782 N N . CYS A 1 97 ? -4.714 -15.625 10.275 1.00 84.81 97 CYS A N 1
ATOM 783 C CA . CYS A 1 97 ? -3.839 -14.511 9.939 1.00 84.81 97 CYS A CA 1
ATOM 784 C C . CYS A 1 97 ? -2.373 -14.926 10.071 1.00 84.81 97 CYS A C 1
ATOM 786 O O . CYS A 1 97 ? -1.615 -14.691 9.134 1.00 84.81 97 CYS A O 1
ATOM 788 N N . GLN A 1 98 ? -1.996 -15.592 11.165 1.00 86.25 98 GLN A N 1
ATOM 789 C CA . GLN A 1 98 ? -0.625 -16.054 11.401 1.00 86.25 98 GLN A CA 1
ATOM 790 C C . GLN A 1 98 ? -0.158 -17.078 10.356 1.00 86.25 98 GLN A C 1
ATOM 792 O O . GLN A 1 98 ? 0.946 -16.954 9.829 1.00 86.25 98 GLN A O 1
ATOM 797 N N . GLU A 1 99 ?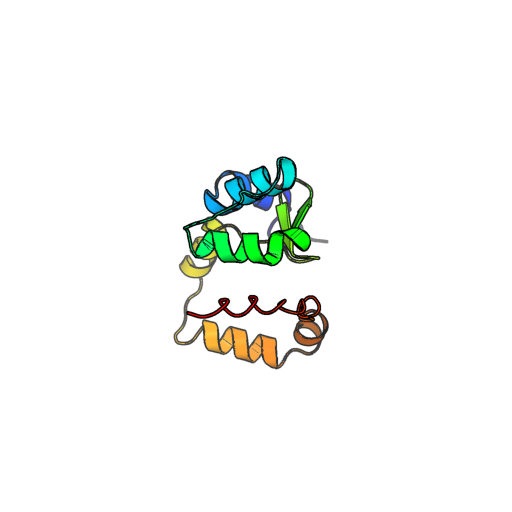 -1.008 -18.029 9.968 1.00 81.50 99 GLU A N 1
ATOM 798 C CA . GLU A 1 99 ? -0.697 -19.006 8.916 1.00 81.50 99 GLU A CA 1
ATOM 799 C C . GLU A 1 99 ? -0.485 -18.344 7.549 1.00 81.50 99 GLU A C 1
ATOM 801 O O . GLU A 1 99 ? 0.444 -18.700 6.820 1.00 81.50 99 GLU A O 1
ATOM 806 N N . SER A 1 100 ? -1.304 -17.339 7.218 1.00 73.62 100 SER A N 1
ATOM 807 C CA . SER A 1 100 ? -1.153 -16.546 5.991 1.00 73.62 100 SER A CA 1
ATOM 808 C C . SER A 1 100 ? 0.032 -15.570 6.041 1.00 73.62 100 SER A C 1
ATOM 810 O O . SER A 1 100 ? 0.484 -15.090 5.000 1.00 73.62 100 SER A O 1
ATOM 812 N N . SER A 1 101 ? 0.517 -15.231 7.242 1.00 64.94 101 SER A N 1
ATOM 813 C CA . SER A 1 101 ? 1.537 -14.206 7.516 1.00 64.94 101 SER A CA 1
ATOM 814 C C . SER A 1 101 ? 2.969 -14.695 7.299 1.00 64.94 101 SER A C 1
ATOM 816 O O . SER A 1 101 ? 3.908 -14.029 7.736 1.00 64.94 101 SER A O 1
ATOM 818 N N . ARG A 1 102 ? 3.171 -15.840 6.638 1.00 56.94 102 ARG A N 1
ATOM 819 C CA . ARG A 1 102 ? 4.521 -16.287 6.292 1.00 56.94 102 ARG A CA 1
ATOM 820 C C . ARG A 1 102 ? 5.184 -15.213 5.431 1.00 56.94 102 ARG A C 1
ATOM 822 O O . ARG A 1 102 ? 4.761 -14.968 4.301 1.00 56.94 102 ARG A O 1
ATOM 829 N N . GLU A 1 103 ? 6.186 -14.552 6.012 1.00 52.88 103 GLU A N 1
ATOM 830 C CA . GLU A 1 103 ? 7.120 -13.712 5.279 1.00 52.88 103 GLU A CA 1
ATOM 831 C C . GLU A 1 103 ? 7.676 -14.532 4.100 1.00 52.88 103 GLU A C 1
ATOM 833 O O . GLU A 1 103 ? 7.896 -15.742 4.244 1.00 52.88 103 GLU A O 1
ATOM 838 N N . PRO A 1 104 ? 7.931 -13.910 2.939 1.00 59.12 104 PRO A N 1
ATOM 839 C CA . PRO A 1 104 ? 8.848 -14.500 1.971 1.00 59.12 104 PRO A CA 1
ATOM 840 C C . PRO A 1 104 ? 10.139 -14.883 2.719 1.00 59.12 104 PRO A C 1
ATOM 842 O O . PRO A 1 104 ? 10.546 -14.153 3.632 1.00 59.12 104 PRO A O 1
ATOM 845 N N . PRO A 1 105 ? 10.756 -16.042 2.419 1.00 53.88 105 PRO A N 1
ATOM 846 C CA . PRO A 1 105 ? 11.947 -16.486 3.133 1.00 53.88 105 PRO A CA 1
ATOM 847 C C . PRO A 1 105 ? 12.960 -15.344 3.149 1.00 53.88 105 PRO A C 1
ATOM 849 O O . PRO A 1 105 ? 13.251 -14.786 2.092 1.00 53.88 105 PRO A O 1
ATOM 852 N N . ARG A 1 106 ? 13.453 -14.974 4.343 1.00 46.03 106 ARG A N 1
ATOM 853 C CA . ARG A 1 106 ? 14.453 -13.911 4.508 1.00 46.03 106 ARG A CA 1
ATOM 854 C C . ARG A 1 106 ? 15.554 -14.133 3.479 1.00 46.03 106 ARG A C 1
ATOM 856 O O . ARG A 1 106 ? 16.314 -15.096 3.593 1.00 46.03 106 ARG A O 1
ATOM 863 N N . VAL A 1 107 ? 15.604 -13.266 2.467 1.00 45.91 107 VAL A N 1
ATOM 864 C CA . VAL A 1 107 ? 16.688 -13.278 1.490 1.00 45.91 107 VAL A CA 1
ATOM 865 C C . VAL A 1 107 ? 17.974 -13.155 2.296 1.00 45.91 107 VAL A C 1
ATOM 867 O O . VAL A 1 107 ? 18.075 -12.295 3.176 1.00 45.91 107 VAL A O 1
ATOM 870 N N . GLN A 1 108 ? 18.930 -14.054 2.060 1.00 54.75 108 GLN A N 1
ATOM 871 C CA . GLN A 1 108 ? 20.242 -13.910 2.671 1.00 54.75 108 GLN A CA 1
ATOM 872 C C . GLN A 1 108 ? 20.791 -12.560 2.217 1.00 54.75 108 GLN A C 1
ATOM 874 O O . GLN A 1 108 ? 21.023 -12.333 1.030 1.00 54.75 108 GLN A O 1
ATOM 879 N N . THR A 1 109 ? 20.935 -11.631 3.157 1.00 44.91 109 THR A N 1
ATOM 880 C CA . THR A 1 109 ? 21.612 -10.371 2.895 1.00 44.91 109 THR A CA 1
ATOM 881 C C . THR A 1 109 ? 23.064 -10.718 2.614 1.00 44.91 109 THR A C 1
ATOM 883 O O . THR A 1 109 ? 23.804 -11.050 3.539 1.00 44.91 109 THR A O 1
ATOM 886 N N . ASN A 1 110 ? 23.473 -10.687 1.347 1.00 58.84 110 ASN A N 1
ATOM 887 C CA . ASN A 1 110 ? 24.889 -10.751 1.016 1.00 58.84 110 ASN A CA 1
ATOM 888 C C . 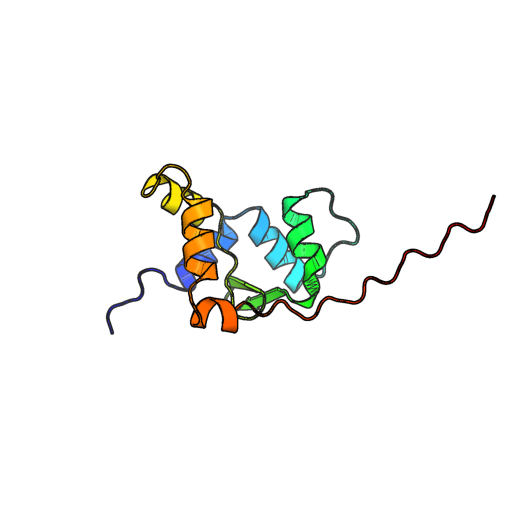ASN A 1 110 ? 25.560 -9.560 1.705 1.00 58.84 110 ASN A C 1
ATOM 890 O O . ASN A 1 110 ? 25.205 -8.406 1.452 1.00 58.84 110 ASN A O 1
ATOM 894 N N . HIS A 1 111 ? 26.460 -9.846 2.644 1.00 58.44 111 HIS A N 1
ATOM 895 C CA . HIS A 1 111 ? 27.194 -8.816 3.362 1.00 58.44 111 HIS A CA 1
ATOM 896 C C . HIS A 1 111 ? 27.997 -7.982 2.365 1.00 58.44 111 HIS A C 1
ATOM 898 O O . HIS A 1 111 ? 28.566 -8.512 1.409 1.00 58.44 111 HIS A O 1
ATOM 904 N N . TRP A 1 112 ? 28.031 -6.669 2.591 1.00 61.12 112 TRP A N 1
ATOM 905 C CA . TRP A 1 112 ? 28.894 -5.780 1.827 1.00 61.12 112 TRP A CA 1
ATOM 906 C C . TRP A 1 112 ? 30.344 -6.265 1.968 1.00 61.12 112 TRP A C 1
ATOM 908 O O . TRP A 1 112 ? 30.758 -6.541 3.101 1.00 61.12 112 TRP A O 1
ATOM 918 N N . PRO A 1 113 ? 31.111 -6.408 0.870 1.00 68.00 113 PRO A N 1
ATOM 919 C CA . PRO A 1 113 ? 32.515 -6.763 0.990 1.00 68.00 113 PRO A CA 1
ATOM 920 C C . PRO A 1 113 ? 33.206 -5.698 1.855 1.00 68.00 113 PRO A C 1
ATOM 922 O O . PRO A 1 113 ? 32.939 -4.504 1.673 1.00 68.00 113 PRO A O 1
ATOM 925 N N . PRO A 1 114 ? 34.039 -6.096 2.833 1.00 72.38 114 PRO A N 1
ATOM 926 C CA . PRO A 1 114 ? 34.744 -5.130 3.656 1.00 72.38 114 PRO A CA 1
ATOM 927 C C . PRO A 1 114 ? 35.584 -4.220 2.748 1.00 72.38 114 PRO A C 1
ATOM 929 O O . PRO A 1 114 ? 36.104 -4.689 1.732 1.00 72.38 114 PRO A O 1
ATOM 932 N N . PRO A 1 115 ? 35.705 -2.921 3.069 1.00 61.47 115 PRO A N 1
ATOM 933 C CA . PRO A 1 115 ? 36.613 -2.052 2.341 1.00 61.47 115 PRO A CA 1
ATOM 934 C C . PRO A 1 115 ? 38.019 -2.651 2.409 1.00 61.47 115 PRO A C 1
ATOM 936 O O . PRO A 1 115 ? 38.502 -3.007 3.486 1.00 61.47 115 PRO A O 1
ATOM 939 N N . ASN A 1 116 ? 38.664 -2.783 1.251 1.00 71.06 116 ASN A N 1
ATOM 940 C CA . ASN A 1 116 ? 40.070 -3.153 1.195 1.00 71.06 116 ASN A CA 1
ATOM 941 C C . ASN A 1 116 ? 40.853 -1.982 1.804 1.00 71.06 116 ASN A C 1
ATOM 943 O O . ASN A 1 116 ? 40.894 -0.907 1.216 1.00 71.06 116 ASN A O 1
ATOM 947 N N . ALA A 1 117 ? 41.359 -2.168 3.023 1.00 67.31 117 ALA A N 1
ATOM 948 C CA . ALA A 1 117 ? 42.083 -1.149 3.780 1.00 67.31 117 ALA A CA 1
ATOM 949 C C . ALA A 1 117 ? 43.391 -0.713 3.086 1.00 67.31 117 ALA A C 1
ATOM 951 O O . ALA A 1 117 ? 43.939 -1.505 2.312 1.00 67.31 117 ALA A O 1
ATOM 952 N N . PRO A 1 118 ? 44.007 0.414 3.494 1.00 59.53 118 PRO A N 1
ATOM 953 C CA . PRO A 1 118 ? 43.449 1.661 4.029 1.00 59.53 118 PRO A CA 1
ATOM 954 C C . PRO A 1 118 ? 43.232 2.740 2.949 1.00 59.53 118 PRO A C 1
ATOM 956 O O . PRO A 1 118 ? 43.812 2.627 1.846 1.00 59.53 118 PRO A O 1
#

Foldseek 3Di:
DPDDPDDPVNQLVLLCVAPQSVVLLVCLVPNDDPDDDDPVNVVCVVQVVQWDADPNFIDRPPHTDGGPVVVVVCCVVDDDPCVVVVVVVVLVPDPVSVVVPDDDPPDPPPDDDPPPDD

Radius of gyration: 17.89 Å; chains: 1; bounding box: 67×28×38 Å

Organism: Trichuris muris (NCBI:txid70415)

Secondary structure (DSSP, 8-state):
-PPPSS-HHHHHHHHHT-TTHHHHHHHHHH---S----HHHHHHHHTGGGEEEETTEEEETTEEPPPHHHHHHHHHH---TTHHHHHHHHHHH-HHHHHHT-PPP----PPPPPP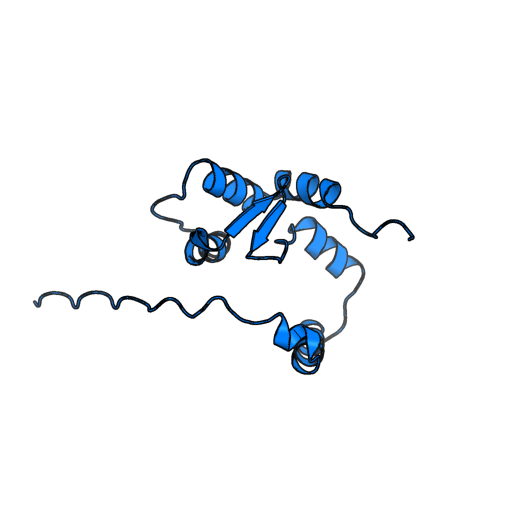---

pLDDT: mean 84.8, std 12.47, range [44.91, 96.12]

Sequence (118 aa):
MPDPPITARQIADLTDQDPILYRVTNWLIKGWPSKIDSNELKTFWCRSNELSIHKNCVLWGCRVAVPVRMKCLACSYVWWPKMDLDIEALVRSCVQCQESSREPPRVQTNHWPPPNAP

InterPro domains:
  IPR041588 Integrase zinc-binding domain [PF17921] (69-100)